Protein AF-A0A453NTR4-F1 (afdb_monomer_lite)

Organism: Aegilops tauschii subsp. strangulata (NCBI:txid200361)

Structure (mmCIF, N/CA/C/O backbone):
data_AF-A0A453NTR4-F1
#
_entry.id   AF-A0A453NTR4-F1
#
loop_
_atom_site.group_PDB
_atom_site.id
_atom_site.type_symbol
_atom_site.label_atom_id
_atom_site.label_alt_id
_atom_site.label_comp_id
_atom_site.label_asym_id
_atom_site.label_entity_id
_atom_site.label_seq_id
_atom_site.pdbx_PDB_ins_code
_atom_site.Cartn_x
_atom_site.Cartn_y
_atom_site.Cartn_z
_atom_site.occupancy
_atom_site.B_iso_or_equiv
_atom_site.auth_seq_id
_atom_site.auth_comp_id
_atom_site.auth_asym_id
_atom_site.auth_atom_id
_atom_site.pdbx_PDB_model_num
ATOM 1 N N . MET A 1 1 ? 9.912 9.101 -49.227 1.00 71.12 1 MET A N 1
ATOM 2 C CA . MET A 1 1 ? 9.190 9.347 -47.959 1.00 71.12 1 MET A CA 1
ATOM 3 C C . MET A 1 1 ? 9.349 8.108 -47.093 1.00 71.12 1 MET A C 1
ATOM 5 O O . MET A 1 1 ? 8.964 7.036 -47.543 1.00 71.12 1 MET A O 1
ATOM 9 N N . PHE A 1 2 ? 9.982 8.215 -45.925 1.00 82.00 2 PHE A N 1
ATOM 10 C CA . PHE A 1 2 ? 10.178 7.065 -45.037 1.00 82.00 2 PHE A CA 1
ATOM 11 C C . PHE A 1 2 ? 8.904 6.808 -44.228 1.00 82.00 2 PHE A C 1
ATOM 13 O O . PHE A 1 2 ? 8.309 7.746 -43.701 1.00 82.00 2 PHE A O 1
ATOM 20 N N . LYS A 1 3 ? 8.472 5.545 -44.156 1.00 85.50 3 LYS A N 1
ATOM 21 C CA . LYS A 1 3 ? 7.387 5.108 -43.272 1.00 85.50 3 LYS A CA 1
ATOM 22 C C . LYS A 1 3 ? 8.010 4.473 -42.037 1.00 85.50 3 LYS A C 1
ATOM 24 O O . LYS A 1 3 ? 8.723 3.481 -42.158 1.00 85.50 3 LYS A O 1
ATOM 29 N N . PHE A 1 4 ? 7.738 5.048 -40.873 1.00 87.38 4 PHE A N 1
ATOM 30 C CA . PHE A 1 4 ? 8.129 4.466 -39.596 1.00 87.38 4 PHE A CA 1
ATOM 31 C C . PHE A 1 4 ? 7.016 3.555 -39.095 1.00 87.38 4 PHE A C 1
ATOM 33 O O . PHE A 1 4 ? 5.836 3.894 -39.172 1.00 87.38 4 PHE A O 1
ATOM 40 N N . VAL A 1 5 ? 7.411 2.395 -38.591 1.00 89.00 5 VAL A N 1
ATOM 41 C CA . VAL A 1 5 ? 6.520 1.398 -38.003 1.00 89.00 5 VAL A CA 1
ATOM 42 C C . VAL A 1 5 ? 6.999 1.182 -36.568 1.00 89.00 5 VAL A C 1
ATOM 44 O O . VAL A 1 5 ? 8.213 1.114 -36.356 1.00 89.00 5 VAL A O 1
ATOM 47 N N . PRO A 1 6 ? 6.104 1.114 -35.565 1.00 87.88 6 PRO A N 1
ATOM 48 C CA . PRO A 1 6 ? 6.536 0.921 -34.191 1.00 87.88 6 PRO A CA 1
ATOM 49 C C . PRO A 1 6 ? 7.192 -0.450 -34.043 1.00 87.88 6 PRO A C 1
ATOM 51 O O . PRO A 1 6 ? 6.702 -1.442 -34.590 1.00 87.88 6 PRO A O 1
ATOM 54 N N . ILE A 1 7 ? 8.271 -0.505 -33.258 1.00 89.00 7 ILE A N 1
ATOM 55 C CA . ILE A 1 7 ? 9.044 -1.730 -33.011 1.00 89.00 7 ILE A CA 1
ATOM 56 C C . ILE A 1 7 ? 8.179 -2.869 -32.448 1.00 89.00 7 ILE A C 1
ATOM 58 O O . ILE A 1 7 ? 8.445 -4.037 -32.706 1.00 89.00 7 ILE A O 1
ATOM 62 N N . THR A 1 8 ? 7.081 -2.537 -31.761 1.00 89.81 8 THR A N 1
ATOM 63 C CA . THR A 1 8 ? 6.089 -3.496 -31.252 1.00 89.81 8 THR A CA 1
ATOM 64 C C . THR A 1 8 ? 5.429 -4.324 -32.358 1.00 89.81 8 THR A C 1
ATOM 66 O O . THR A 1 8 ? 5.030 -5.457 -32.103 1.00 89.81 8 THR A O 1
ATOM 69 N N . SER A 1 9 ? 5.384 -3.825 -33.599 1.00 88.00 9 SER A N 1
ATOM 70 C CA . SER A 1 9 ? 4.874 -4.573 -34.762 1.00 88.00 9 SER A CA 1
ATOM 71 C C . SER A 1 9 ? 5.740 -5.791 -35.097 1.00 88.00 9 SER A C 1
ATOM 73 O O . SER A 1 9 ? 5.232 -6.777 -35.629 1.00 88.00 9 SER A O 1
ATOM 75 N N . LEU A 1 10 ? 7.032 -5.748 -34.745 1.00 89.06 10 LEU A N 1
ATOM 76 C CA . LEU A 1 10 ? 7.966 -6.865 -34.919 1.00 89.06 10 LEU A CA 1
ATOM 77 C C . LEU A 1 10 ? 7.777 -7.965 -33.864 1.00 89.06 10 LEU A C 1
ATOM 79 O O . LEU A 1 10 ? 8.321 -9.051 -34.018 1.00 89.06 10 LEU A O 1
ATOM 83 N N . LEU A 1 11 ? 7.017 -7.696 -32.797 1.00 87.56 11 LEU A N 1
ATOM 84 C CA . LEU A 1 11 ? 6.786 -8.625 -31.683 1.00 87.56 11 LEU A CA 1
ATOM 85 C C . LEU A 1 11 ? 5.400 -9.282 -31.736 1.00 87.56 11 LEU A C 1
ATOM 87 O O . LEU A 1 11 ? 4.934 -9.858 -30.749 1.00 87.56 11 LEU A O 1
ATOM 91 N N . THR A 1 12 ? 4.712 -9.175 -32.872 1.00 85.12 12 THR A N 1
ATOM 92 C CA . THR A 1 12 ? 3.397 -9.787 -33.071 1.00 85.12 12 THR A CA 1
ATOM 93 C C . THR A 1 12 ? 3.480 -11.308 -32.907 1.00 85.12 12 THR A C 1
ATOM 95 O O . THR A 1 12 ? 4.371 -11.962 -33.437 1.00 85.12 12 THR A O 1
ATOM 98 N N . GLY A 1 13 ? 2.572 -11.880 -32.111 1.00 83.56 13 GLY A N 1
ATOM 99 C CA . GLY A 1 13 ? 2.559 -13.318 -31.808 1.00 83.56 13 GLY A CA 1
ATOM 100 C C . GLY A 1 13 ? 3.522 -13.771 -30.702 1.00 83.56 13 GLY A C 1
ATOM 101 O O . GLY A 1 13 ? 3.441 -14.923 -30.284 1.00 83.56 13 GLY A O 1
ATOM 102 N N . ILE A 1 14 ? 4.378 -12.888 -30.171 1.00 88.75 14 ILE A N 1
ATOM 103 C CA . ILE A 1 14 ? 5.252 -13.211 -29.036 1.00 88.75 14 ILE A CA 1
ATOM 104 C C . ILE A 1 14 ? 4.481 -12.997 -27.719 1.00 88.75 14 ILE A C 1
ATOM 106 O O . ILE A 1 14 ? 3.972 -11.890 -27.485 1.00 88.75 14 ILE A O 1
ATOM 110 N N . PRO A 1 15 ? 4.397 -14.011 -26.832 1.00 86.12 15 PRO A N 1
ATOM 111 C CA . PRO A 1 15 ? 3.829 -13.846 -25.496 1.00 86.12 15 PRO A CA 1
ATOM 112 C C . PRO A 1 15 ? 4.546 -12.733 -24.720 1.00 86.12 15 PRO A C 1
ATOM 114 O O . PRO A 1 15 ? 5.771 -12.693 -24.668 1.00 86.12 15 PRO A O 1
ATOM 117 N N . GLY A 1 16 ? 3.790 -11.812 -24.117 1.00 80.88 16 GLY A N 1
ATOM 118 C CA . GLY A 1 16 ? 4.357 -10.695 -23.349 1.00 80.88 16 GLY A CA 1
ATOM 119 C C . GLY A 1 16 ? 4.726 -9.445 -24.163 1.00 80.88 16 GLY A C 1
ATOM 120 O O . GLY A 1 16 ? 5.162 -8.455 -23.581 1.00 80.88 16 GLY A O 1
ATOM 121 N N . SER A 1 17 ? 4.476 -9.409 -25.476 1.00 85.81 17 SER A N 1
ATOM 122 C CA . SER A 1 17 ? 4.668 -8.203 -26.314 1.00 85.81 17 SER A CA 1
ATOM 123 C C . SER A 1 17 ? 3.866 -6.973 -25.843 1.00 85.81 17 SER A C 1
ATOM 125 O O . SER A 1 17 ? 4.255 -5.824 -26.085 1.00 85.81 17 SER A O 1
ATOM 127 N N . GLY A 1 18 ? 2.780 -7.196 -25.095 1.00 86.31 18 GLY A N 1
ATOM 128 C CA . GLY A 1 18 ? 2.016 -6.147 -24.418 1.00 86.31 18 GLY A CA 1
ATOM 129 C C . GLY A 1 18 ? 2.820 -5.365 -23.370 1.00 86.31 18 GLY A C 1
ATOM 130 O O . GLY A 1 18 ? 2.578 -4.170 -23.208 1.00 86.31 18 GLY A O 1
ATOM 131 N N . TYR A 1 19 ? 3.814 -5.982 -22.716 1.00 87.12 19 TYR A N 1
ATOM 132 C CA . TYR A 1 19 ? 4.641 -5.305 -21.709 1.00 87.12 19 TYR A CA 1
ATOM 133 C C . TYR A 1 19 ? 5.496 -4.198 -22.323 1.00 87.12 19 TYR A C 1
ATOM 135 O O . TYR A 1 19 ? 5.539 -3.095 -21.782 1.00 87.12 19 TYR A O 1
ATOM 143 N N . LEU A 1 20 ? 6.111 -4.447 -23.487 1.00 88.62 20 LEU A N 1
ATOM 144 C CA . LEU A 1 20 ? 6.895 -3.421 -24.178 1.00 88.62 20 LEU A CA 1
ATOM 145 C C . LEU A 1 20 ? 6.007 -2.254 -24.619 1.00 88.62 20 LEU A C 1
ATOM 147 O O . LEU A 1 20 ? 6.360 -1.094 -24.426 1.00 88.62 20 LEU A O 1
ATOM 151 N N . SER A 1 21 ? 4.832 -2.557 -25.172 1.00 89.12 21 SER A N 1
ATOM 152 C CA . SER A 1 21 ? 3.866 -1.526 -25.569 1.00 89.12 21 SER A CA 1
ATOM 153 C C . SER A 1 21 ? 3.438 -0.673 -24.370 1.00 89.12 21 SER A C 1
ATOM 155 O O . SER A 1 21 ? 3.354 0.550 -24.472 1.00 89.12 21 SER A O 1
ATOM 157 N N . HIS A 1 22 ? 3.213 -1.304 -23.215 1.00 88.75 22 HIS A N 1
ATOM 158 C CA . HIS A 1 22 ? 2.882 -0.610 -21.975 1.00 88.75 22 HIS A CA 1
ATOM 159 C C . HIS A 1 22 ? 4.032 0.276 -21.474 1.00 88.75 22 HIS A C 1
ATOM 161 O O . HIS A 1 22 ? 3.801 1.451 -21.200 1.00 88.75 22 HIS A O 1
ATOM 167 N N . ALA A 1 23 ? 5.264 -0.238 -21.429 1.00 89.81 23 ALA A N 1
ATOM 168 C CA . ALA A 1 23 ? 6.445 0.524 -21.019 1.00 89.81 23 ALA A CA 1
ATOM 169 C C . ALA A 1 23 ? 6.704 1.740 -21.927 1.00 89.81 23 ALA A C 1
ATOM 171 O O . ALA A 1 23 ? 6.958 2.837 -21.433 1.00 89.81 23 ALA A O 1
ATOM 172 N N . ILE A 1 24 ? 6.558 1.581 -23.249 1.00 91.00 24 ILE A N 1
ATOM 173 C CA . ILE A 1 24 ? 6.661 2.694 -24.207 1.00 91.00 24 ILE A CA 1
ATOM 174 C C . ILE A 1 24 ? 5.581 3.743 -23.927 1.00 91.00 24 ILE A C 1
ATOM 176 O O . ILE A 1 24 ? 5.883 4.932 -23.867 1.00 91.00 24 ILE A O 1
ATOM 180 N N . ASN A 1 25 ? 4.329 3.326 -23.720 1.00 91.88 25 ASN A N 1
ATOM 181 C CA . ASN A 1 25 ? 3.238 4.254 -23.412 1.00 91.88 25 ASN A CA 1
ATOM 182 C C . ASN A 1 25 ? 3.479 5.018 -22.103 1.00 91.88 25 ASN A C 1
ATOM 184 O O . ASN A 1 25 ? 3.209 6.216 -22.034 1.00 91.88 25 ASN A O 1
ATOM 188 N N . LEU A 1 26 ? 4.007 4.345 -21.080 1.00 92.50 26 LEU A N 1
ATOM 189 C CA . LEU A 1 26 ? 4.398 4.967 -19.818 1.00 92.50 26 LEU A CA 1
ATOM 190 C C . LEU A 1 26 ? 5.501 6.012 -20.029 1.00 92.50 26 LEU A C 1
ATOM 192 O O . LEU A 1 26 ? 5.352 7.148 -19.579 1.00 92.50 26 LEU A O 1
ATOM 196 N N . TYR A 1 27 ? 6.554 5.675 -20.777 1.00 91.69 27 TYR A N 1
ATOM 197 C CA . TYR A 1 27 ? 7.616 6.625 -21.110 1.00 91.69 27 TYR A CA 1
ATOM 198 C C . TYR A 1 27 ? 7.085 7.827 -21.89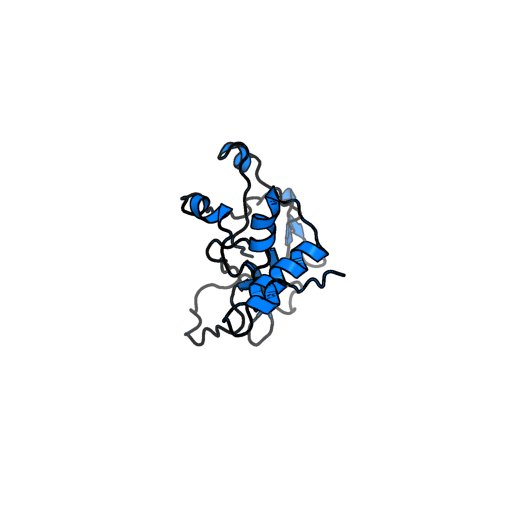5 1.00 91.69 27 TYR A C 1
ATOM 200 O O . TYR A 1 27 ? 7.374 8.965 -21.553 1.00 91.69 27 TYR A O 1
ATOM 208 N N . LEU A 1 28 ? 6.255 7.612 -22.917 1.00 92.75 28 LEU A N 1
ATOM 209 C CA . LEU A 1 28 ? 5.709 8.711 -23.716 1.00 92.75 28 LEU A CA 1
ATOM 210 C C . LEU A 1 28 ? 4.781 9.628 -22.908 1.00 92.75 28 LEU A C 1
ATOM 212 O O . LEU A 1 28 ? 4.724 10.827 -23.188 1.00 92.75 28 LEU A O 1
ATOM 216 N N . ARG A 1 29 ? 4.070 9.075 -21.917 1.00 94.56 29 ARG A N 1
ATOM 217 C CA . ARG A 1 29 ? 3.151 9.821 -21.051 1.00 94.56 29 ARG A CA 1
ATOM 218 C C . ARG A 1 29 ? 3.872 10.635 -19.982 1.00 94.56 29 ARG A C 1
ATOM 220 O O . ARG A 1 29 ? 3.490 11.779 -19.759 1.00 94.56 29 ARG A O 1
ATOM 227 N N . TYR A 1 30 ? 4.854 10.040 -19.310 1.00 94.62 30 TYR A N 1
ATOM 228 C CA . TYR A 1 30 ? 5.490 10.635 -18.131 1.00 94.62 30 TYR A CA 1
ATOM 229 C C . TYR A 1 30 ? 6.880 11.206 -18.409 1.00 94.62 30 TYR A C 1
ATOM 231 O O . TYR A 1 30 ? 7.297 12.108 -17.695 1.00 94.62 30 TYR A O 1
ATOM 239 N N . LYS A 1 31 ? 7.564 10.716 -19.450 1.00 93.81 31 LYS A N 1
ATOM 240 C CA . LYS A 1 31 ? 8.921 11.103 -19.869 1.00 93.81 31 LYS A CA 1
ATOM 241 C C . LYS A 1 31 ? 9.886 11.254 -18.683 1.00 93.81 31 LYS A C 1
ATOM 243 O O . LYS A 1 31 ? 10.445 12.335 -18.515 1.00 93.81 31 LYS A O 1
ATOM 248 N N . PRO A 1 32 ? 10.047 10.209 -17.849 1.00 94.50 32 PRO A N 1
ATOM 249 C CA . PRO A 1 32 ? 11.028 10.249 -16.772 1.00 94.50 32 PRO A CA 1
ATOM 250 C C . PRO A 1 32 ? 12.440 10.402 -17.352 1.00 94.50 32 PRO A C 1
ATOM 252 O O . PRO A 1 32 ? 12.688 10.025 -18.506 1.00 94.50 32 PRO A O 1
ATOM 255 N N . ASP A 1 33 ? 13.358 10.917 -16.538 1.00 94.75 33 ASP A N 1
ATOM 256 C CA . ASP A 1 33 ? 14.776 10.953 -16.880 1.00 94.75 33 ASP A CA 1
ATOM 257 C C . ASP A 1 33 ? 15.301 9.540 -17.151 1.00 94.75 33 ASP A C 1
ATOM 259 O O . ASP A 1 33 ? 14.828 8.552 -16.581 1.00 94.75 33 ASP A O 1
ATOM 263 N N . LEU A 1 34 ? 16.263 9.429 -18.069 1.00 89.50 34 LEU A N 1
ATOM 264 C CA . LEU A 1 34 ? 16.755 8.124 -18.520 1.00 89.50 34 LEU A CA 1
ATOM 265 C C . LEU A 1 34 ? 17.406 7.331 -17.382 1.00 89.50 34 LEU A C 1
ATOM 267 O O . LEU A 1 34 ? 17.226 6.116 -17.329 1.00 89.50 34 LEU A O 1
ATO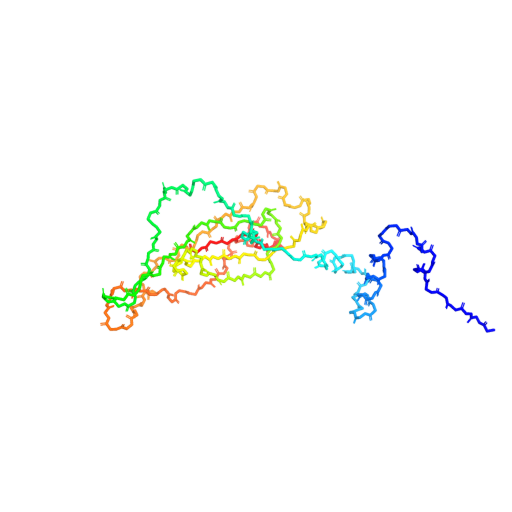M 271 N N . ASP A 1 35 ? 18.080 8.022 -16.462 1.00 91.75 35 ASP A N 1
ATOM 272 C CA . ASP A 1 35 ? 18.727 7.417 -15.293 1.00 91.75 35 ASP A CA 1
ATOM 273 C C . ASP A 1 35 ? 17.704 6.834 -14.297 1.00 91.75 35 ASP A C 1
ATOM 275 O O . ASP A 1 35 ? 17.986 5.852 -13.611 1.00 91.75 35 ASP A O 1
ATOM 279 N N . ASP A 1 36 ? 16.480 7.374 -14.279 1.00 89.44 36 ASP A N 1
ATOM 280 C CA . ASP A 1 36 ? 15.396 6.950 -13.387 1.00 89.44 36 ASP A CA 1
ATOM 281 C C . ASP A 1 36 ? 14.366 6.041 -14.062 1.00 89.44 36 ASP A C 1
ATOM 283 O O . ASP A 1 36 ? 13.492 5.485 -13.393 1.00 89.44 36 ASP A O 1
ATOM 287 N N . LEU A 1 37 ? 14.447 5.855 -15.383 1.00 89.94 37 LEU A N 1
ATOM 288 C CA . LEU A 1 37 ? 13.454 5.111 -16.156 1.00 89.94 37 LEU A CA 1
ATOM 289 C C . LEU A 1 37 ? 13.283 3.677 -15.649 1.00 89.94 37 LEU A C 1
ATOM 291 O O . LEU A 1 37 ? 12.154 3.196 -15.534 1.00 89.94 37 LEU A O 1
ATOM 295 N N . GLN A 1 38 ? 14.385 2.993 -15.336 1.00 88.19 38 GLN A N 1
ATOM 296 C CA . GLN A 1 38 ? 14.321 1.632 -14.808 1.00 88.19 38 GLN A CA 1
ATOM 297 C C . GLN A 1 38 ? 13.540 1.601 -13.492 1.00 88.19 38 GLN A C 1
ATOM 299 O O . GLN A 1 38 ? 12.576 0.846 -13.366 1.00 88.19 38 GLN A O 1
ATOM 304 N N . HIS A 1 39 ? 13.907 2.467 -12.549 1.00 88.19 39 HIS A N 1
ATOM 305 C CA . HIS A 1 39 ? 13.251 2.566 -11.250 1.00 88.19 39 HIS A CA 1
ATOM 306 C C . HIS A 1 39 ? 11.772 2.895 -11.425 1.00 88.19 39 HIS A C 1
ATOM 308 O O . HIS A 1 39 ? 10.910 2.186 -10.913 1.00 88.19 39 HIS A O 1
ATOM 314 N N . PHE A 1 40 ? 11.464 3.900 -12.243 1.00 91.25 40 PHE A N 1
ATOM 315 C CA . PHE A 1 40 ? 10.102 4.305 -12.552 1.00 91.25 40 PHE A CA 1
ATOM 316 C C . PHE A 1 40 ? 9.238 3.129 -13.025 1.00 91.25 40 PHE A C 1
ATOM 318 O O . PHE A 1 40 ? 8.129 2.955 -12.517 1.00 91.25 40 PHE A O 1
ATOM 325 N N . LEU A 1 41 ? 9.745 2.309 -13.954 1.00 89.44 41 LEU A N 1
ATOM 326 C CA . LEU A 1 41 ? 9.032 1.145 -14.484 1.00 89.44 41 LEU A CA 1
ATOM 327 C C . LEU A 1 41 ? 8.840 0.038 -13.439 1.00 89.44 41 LEU A C 1
ATOM 329 O O . LEU A 1 41 ? 7.785 -0.595 -13.424 1.00 89.44 41 LEU A O 1
ATOM 333 N N . GLU A 1 42 ? 9.801 -0.174 -12.539 1.00 88.12 42 GLU A N 1
ATOM 334 C CA . GLU A 1 42 ? 9.683 -1.163 -11.458 1.00 88.12 42 GLU A CA 1
ATOM 335 C C . GLU A 1 42 ? 8.576 -0.821 -10.449 1.00 88.12 42 GLU A C 1
ATOM 337 O O . GLU A 1 42 ? 7.973 -1.720 -9.860 1.00 88.12 42 GLU A O 1
ATOM 342 N N . PHE A 1 43 ? 8.241 0.462 -10.297 1.00 88.38 43 PHE A N 1
ATOM 343 C CA . PHE A 1 43 ? 7.107 0.903 -9.481 1.00 88.38 43 PHE A CA 1
ATOM 344 C C . PHE A 1 43 ? 5.754 0.847 -10.216 1.00 88.38 43 PHE A C 1
ATOM 346 O O . PHE A 1 43 ? 4.720 1.018 -9.574 1.00 88.38 43 PHE A O 1
ATOM 353 N N . GLN A 1 44 ? 5.715 0.552 -11.524 1.00 88.25 44 GLN A N 1
ATOM 354 C CA . GLN A 1 44 ? 4.461 0.395 -12.289 1.00 88.25 44 GLN A CA 1
ATOM 355 C C . GLN A 1 44 ? 3.862 -1.019 -12.205 1.00 88.25 44 GLN A C 1
ATOM 357 O O . GLN A 1 44 ? 2.987 -1.389 -12.992 1.00 88.25 44 GLN A O 1
ATOM 362 N N . VAL A 1 45 ? 4.327 -1.836 -11.260 1.00 86.31 45 VAL A N 1
ATOM 363 C CA . VAL A 1 45 ? 3.807 -3.190 -11.055 1.00 86.31 45 VAL A CA 1
ATOM 364 C C . VAL A 1 45 ? 2.426 -3.169 -10.386 1.00 86.31 45 VAL A C 1
ATOM 366 O O . VAL A 1 45 ? 2.102 -2.232 -9.651 1.00 86.31 45 VAL A O 1
ATOM 369 N N . PRO A 1 46 ? 1.586 -4.198 -10.605 1.00 89.38 46 PRO A N 1
ATOM 370 C CA . PRO A 1 46 ? 0.278 -4.281 -9.970 1.00 89.38 46 PRO A CA 1
ATOM 371 C C . PRO A 1 46 ? 0.344 -4.142 -8.447 1.00 89.38 46 PRO A C 1
ATOM 373 O O . PRO A 1 46 ? 1.222 -4.690 -7.782 1.00 89.38 46 PRO A O 1
ATOM 376 N N . LEU A 1 47 ? -0.637 -3.449 -7.879 1.00 92.25 47 LEU A N 1
ATOM 377 C CA . LEU A 1 47 ? -0.775 -3.320 -6.435 1.00 92.25 47 LEU A CA 1
ATOM 378 C C . LEU A 1 47 ? -1.616 -4.465 -5.875 1.00 92.25 47 LEU A C 1
ATOM 380 O O . LEU A 1 47 ? -2.616 -4.875 -6.464 1.00 92.25 47 LEU A O 1
ATOM 384 N N . GLN A 1 48 ? -1.229 -4.954 -4.705 1.00 92.19 48 GLN A N 1
ATOM 385 C CA . GLN A 1 48 ? -1.926 -6.003 -3.973 1.00 92.19 48 GLN A CA 1
ATOM 386 C C . GLN A 1 48 ? -2.280 -5.516 -2.574 1.00 92.19 48 GLN A C 1
ATOM 388 O O . GLN A 1 48 ? -1.630 -4.631 -2.025 1.00 92.19 48 GLN A O 1
ATOM 393 N N . TRP A 1 49 ? -3.333 -6.090 -2.004 1.00 92.31 49 TRP A N 1
ATOM 394 C CA . TRP A 1 49 ? -3.738 -5.815 -0.631 1.00 92.31 49 TRP A CA 1
ATOM 395 C C . TRP A 1 49 ? -3.320 -6.966 0.276 1.00 92.31 49 TRP A C 1
ATOM 397 O O . TRP A 1 49 ? -3.538 -8.126 -0.066 1.00 92.31 49 TRP A O 1
ATOM 407 N N . ALA A 1 50 ? -2.808 -6.632 1.455 1.00 89.62 50 ALA A N 1
ATOM 408 C CA . ALA A 1 50 ? -2.655 -7.534 2.583 1.00 89.62 50 ALA A CA 1
ATOM 409 C C . ALA A 1 50 ? -3.561 -7.058 3.743 1.00 89.62 50 ALA A C 1
ATOM 411 O O . ALA A 1 50 ? -3.593 -5.861 4.027 1.00 89.62 50 ALA A O 1
ATOM 412 N N . PRO A 1 51 ? -4.313 -7.954 4.409 1.00 85.62 51 PRO A N 1
ATOM 413 C CA . PRO A 1 51 ? -4.553 -9.331 3.990 1.00 85.62 51 PRO A CA 1
ATOM 414 C C . PRO A 1 51 ? -5.271 -9.379 2.632 1.00 85.62 51 PRO A C 1
ATOM 416 O O . PRO A 1 51 ? -6.100 -8.517 2.315 1.00 85.62 51 PRO A O 1
ATOM 419 N N . VAL A 1 52 ? -4.929 -10.385 1.822 1.00 79.69 52 VAL A N 1
ATOM 420 C CA . VAL A 1 52 ? -5.544 -10.593 0.508 1.00 79.69 52 VAL A CA 1
ATOM 421 C C . VAL A 1 52 ? -7.022 -10.887 0.722 1.00 79.69 52 VAL A C 1
ATOM 423 O O . VAL A 1 52 ? -7.397 -11.874 1.362 1.00 79.69 52 VAL A O 1
ATOM 426 N N . PHE A 1 53 ? -7.867 -10.002 0.197 1.00 63.59 53 PHE A N 1
ATOM 427 C CA . PHE A 1 53 ? -9.312 -10.166 0.238 1.00 63.59 53 PHE A CA 1
ATOM 428 C C . PHE A 1 53 ? -9.671 -11.517 -0.393 1.00 63.59 53 PHE A C 1
ATOM 430 O O . PHE A 1 53 ? -9.176 -11.844 -1.468 1.00 63.59 53 PHE A O 1
ATOM 437 N N . ASN A 1 54 ? -10.526 -12.296 0.271 1.00 52.59 54 ASN A N 1
ATOM 438 C CA . ASN A 1 54 ? -10.955 -13.629 -0.162 1.00 52.59 54 ASN A CA 1
ATOM 439 C C . ASN A 1 54 ? -9.965 -14.797 0.043 1.00 52.59 54 ASN A C 1
ATOM 441 O O . ASN A 1 54 ? -10.295 -15.922 -0.329 1.00 52.59 54 ASN A O 1
ATOM 445 N N . VAL A 1 55 ? -8.837 -14.616 0.747 1.00 50.34 55 VAL A N 1
ATOM 446 C CA . VAL A 1 55 ? -8.255 -15.745 1.505 1.00 50.34 55 VAL A CA 1
ATOM 447 C C . VAL A 1 55 ? -9.111 -15.908 2.755 1.00 50.34 55 VAL A C 1
ATOM 449 O O . VAL A 1 55 ? -8.752 -15.517 3.864 1.00 50.34 55 VAL A O 1
ATOM 452 N N . LEU A 1 56 ? -10.328 -16.405 2.538 1.00 45.47 56 LEU A N 1
ATOM 453 C CA . LEU A 1 56 ? -11.204 -16.879 3.587 1.00 45.47 56 LEU A CA 1
ATOM 454 C C . LEU A 1 56 ? -10.405 -17.912 4.377 1.00 45.47 56 LEU A C 1
ATOM 456 O O . LEU A 1 56 ? -10.259 -19.058 3.951 1.00 45.47 56 LEU A O 1
ATOM 460 N N . VAL A 1 57 ? -9.886 -17.521 5.538 1.00 47.00 57 VAL A N 1
ATOM 461 C CA . VAL A 1 57 ? -9.459 -18.483 6.545 1.00 47.00 57 VAL A CA 1
ATOM 462 C C . VAL A 1 57 ? -10.746 -19.146 7.047 1.00 47.00 57 VAL A C 1
ATOM 464 O O . VAL A 1 57 ? -11.286 -18.791 8.088 1.00 47.00 57 VAL A O 1
ATOM 467 N N . LEU A 1 58 ? -11.253 -20.106 6.265 1.00 45.06 58 LEU A N 1
ATOM 468 C CA . LEU A 1 58 ? -12.216 -21.139 6.663 1.00 45.06 58 LEU A CA 1
ATOM 469 C C . LEU A 1 58 ? -11.572 -22.135 7.643 1.00 45.06 58 LEU A C 1
ATOM 471 O O . LEU A 1 58 ? -12.168 -23.149 7.986 1.00 45.06 58 LEU A O 1
ATOM 475 N N . GLY A 1 59 ? -10.342 -21.873 8.091 1.00 47.50 59 GLY A N 1
ATOM 476 C CA . GLY A 1 59 ? -9.766 -22.549 9.238 1.00 47.50 59 GLY A CA 1
ATOM 477 C C . GLY A 1 59 ? -10.463 -22.107 10.527 1.00 47.50 59 GLY A C 1
ATOM 478 O O . GLY A 1 59 ? -11.011 -21.003 10.582 1.00 47.50 59 GLY A O 1
ATOM 479 N N . PRO A 1 60 ? -10.441 -22.938 11.583 1.00 42.66 60 PRO A N 1
ATOM 480 C CA . PRO A 1 60 ? -10.929 -22.539 12.893 1.00 42.66 60 PRO A CA 1
ATOM 481 C C . PRO A 1 60 ? -10.237 -21.232 13.280 1.00 42.66 60 PRO A C 1
ATOM 483 O O . PRO A 1 60 ? -9.037 -21.222 13.555 1.00 42.66 60 PRO A O 1
ATOM 486 N N . GLN A 1 61 ? -10.992 -20.126 13.257 1.00 51.19 61 GLN A N 1
ATOM 487 C CA . GLN A 1 61 ? -10.581 -18.846 13.822 1.00 51.19 61 GLN A CA 1
ATOM 488 C C . GLN A 1 61 ? -10.013 -19.174 15.193 1.00 51.19 61 GLN A C 1
ATOM 490 O O . GLN A 1 61 ? -10.758 -19.647 16.060 1.00 51.19 61 GLN A O 1
ATOM 495 N N . LYS A 1 62 ? -8.688 -19.045 15.351 1.00 47.59 62 LYS A N 1
ATOM 496 C CA . LYS A 1 62 ? -8.025 -19.298 16.626 1.00 47.59 62 LYS A CA 1
ATOM 497 C C . LYS A 1 62 ? -8.779 -18.447 17.635 1.00 47.59 62 LYS A C 1
ATOM 499 O O . LYS A 1 62 ? -8.659 -17.228 17.639 1.00 47.59 62 LYS A O 1
ATOM 504 N N . ARG A 1 63 ? -9.591 -19.091 18.474 1.00 60.03 63 ARG A N 1
ATOM 505 C CA . ARG A 1 63 ? -10.115 -18.475 19.685 1.00 60.03 63 ARG A CA 1
ATOM 506 C C . ARG A 1 63 ? -8.883 -18.101 20.495 1.00 60.03 63 ARG A C 1
ATOM 508 O O . ARG A 1 63 ? -8.329 -18.991 21.128 1.00 60.03 63 ARG A O 1
ATOM 515 N N . LYS A 1 64 ? -8.392 -16.864 20.407 1.00 47.06 64 LYS A N 1
ATOM 516 C CA . LYS A 1 64 ? -7.330 -16.344 21.277 1.00 47.06 64 LYS A CA 1
ATOM 517 C C . LYS A 1 64 ? -7.175 -14.837 21.082 1.00 47.06 64 LYS A C 1
ATOM 519 O O . LYS A 1 64 ? -6.828 -14.385 20.001 1.00 47.06 64 LYS A O 1
ATOM 524 N N . GLY A 1 65 ? -7.427 -14.112 22.170 1.00 53.38 65 GLY A N 1
ATOM 525 C CA . GLY A 1 65 ? -7.318 -12.660 22.287 1.00 53.38 65 GLY A CA 1
ATOM 526 C C . GLY A 1 65 ? -8.685 -12.003 22.443 1.00 53.38 65 GLY A C 1
ATOM 527 O O . GLY A 1 65 ? -9.482 -11.985 21.509 1.00 53.38 65 GLY A O 1
ATOM 528 N N . SER A 1 66 ? -8.979 -11.462 23.627 1.00 63.81 66 SER A N 1
ATOM 529 C CA . SER A 1 66 ? -10.032 -10.454 23.742 1.00 63.81 66 SER A CA 1
ATOM 530 C C . SER A 1 66 ? -9.551 -9.240 22.957 1.00 63.81 66 SER A C 1
ATOM 532 O O . SER A 1 66 ? -8.687 -8.519 23.444 1.00 63.81 66 SER A O 1
ATOM 534 N N . TYR A 1 67 ? -10.054 -9.043 21.737 1.00 73.25 67 TYR A N 1
ATOM 535 C CA . TYR A 1 67 ? -9.777 -7.814 20.999 1.00 73.25 67 TYR A CA 1
ATOM 536 C C . TYR A 1 67 ? -10.172 -6.614 21.865 1.00 73.25 67 TYR A C 1
ATOM 538 O O . TYR A 1 67 ? -11.281 -6.634 22.423 1.00 73.25 67 TYR A O 1
ATOM 546 N N . PRO A 1 68 ? -9.313 -5.587 21.988 1.00 84.19 68 PRO A N 1
ATOM 547 C CA . PRO A 1 68 ? -9.715 -4.357 22.645 1.00 84.19 68 PRO A CA 1
ATOM 548 C C . PRO A 1 68 ? -10.966 -3.819 21.949 1.00 84.19 68 PRO A C 1
ATOM 550 O O . PRO A 1 68 ? -11.146 -3.964 20.736 1.00 84.19 68 PRO A O 1
ATOM 553 N N . SER A 1 69 ? -11.890 -3.268 22.732 1.00 85.06 69 SER A N 1
ATOM 554 C CA . SER A 1 69 ? -13.147 -2.754 22.203 1.00 85.06 69 SER A CA 1
ATOM 555 C C . SER A 1 69 ? -13.339 -1.305 22.589 1.00 85.06 69 SER A C 1
ATOM 557 O O . SER A 1 69 ? -13.266 -0.973 23.769 1.00 85.06 69 SER A O 1
ATOM 559 N N . LEU A 1 70 ? -13.668 -0.482 21.605 1.00 84.75 70 LEU A N 1
ATOM 560 C CA . LEU A 1 70 ? -14.062 0.900 21.789 1.00 84.75 70 LEU A CA 1
ATOM 561 C C . LEU A 1 70 ? -15.582 0.971 21.932 1.00 84.75 70 LEU A C 1
ATOM 563 O O . LEU A 1 70 ? -16.335 0.363 21.160 1.00 84.75 70 LEU A O 1
ATOM 567 N N . GLN A 1 71 ? -16.033 1.709 22.941 1.00 82.69 71 GLN A N 1
ATOM 568 C CA . GLN A 1 71 ? -17.443 1.956 23.197 1.00 82.69 71 GLN A CA 1
ATOM 569 C C . GLN A 1 71 ? -17.619 3.423 23.592 1.00 82.69 71 GLN A C 1
ATOM 571 O O . GLN A 1 71 ? -17.224 3.834 24.674 1.00 82.69 71 GLN A O 1
ATOM 576 N N . PHE A 1 72 ? -18.246 4.206 22.716 1.00 78.44 72 PHE A N 1
ATOM 577 C CA . PHE A 1 72 ? -18.400 5.654 22.911 1.00 78.44 72 PHE A CA 1
ATOM 578 C C . PHE A 1 72 ? -19.616 6.038 23.777 1.00 78.44 72 PHE A C 1
ATOM 580 O O . PHE A 1 72 ? -19.846 7.213 24.037 1.00 78.44 72 PHE A O 1
ATOM 587 N N . ARG A 1 73 ? -20.458 5.071 24.184 1.00 77.88 73 ARG A N 1
ATOM 588 C CA . ARG A 1 73 ? -21.668 5.288 25.008 1.00 77.88 73 ARG A CA 1
ATOM 589 C C . ARG A 1 73 ? -21.919 4.084 25.920 1.00 77.88 73 ARG A C 1
ATOM 591 O O . ARG A 1 73 ? -21.788 2.960 25.450 1.00 77.88 73 ARG A O 1
ATOM 598 N N . PHE A 1 74 ? -22.372 4.295 27.161 1.00 73.50 74 PHE A N 1
ATOM 599 C CA . PHE A 1 74 ? -22.570 3.244 28.186 1.00 73.50 74 PHE A CA 1
ATOM 600 C C . PHE A 1 74 ? -23.363 2.007 27.694 1.00 73.50 74 PHE A C 1
ATOM 602 O O . PHE A 1 74 ? -22.999 0.872 27.988 1.00 73.50 74 PHE A O 1
ATOM 609 N N . LEU A 1 75 ? -24.386 2.209 26.857 1.00 81.44 75 LEU A N 1
ATOM 610 C CA . LEU A 1 75 ? -25.191 1.144 26.227 1.00 81.44 75 LEU A CA 1
ATOM 611 C C . LEU A 1 75 ? -25.084 1.137 24.689 1.00 81.44 75 LEU A C 1
ATOM 613 O O . LEU A 1 75 ? -25.990 0.697 23.987 1.00 81.44 75 LEU A O 1
ATOM 617 N N . GLY A 1 76 ? -23.987 1.668 24.146 1.00 82.75 76 GLY A N 1
ATOM 618 C CA . GLY A 1 76 ? -23.761 1.782 22.704 1.00 82.75 76 GLY A CA 1
ATOM 619 C C . GLY A 1 76 ? -23.163 0.530 22.052 1.00 82.75 76 GLY A C 1
ATOM 620 O O . GLY A 1 76 ? -22.724 -0.390 22.751 1.00 82.75 76 GLY A O 1
ATOM 621 N N . PRO A 1 77 ? -23.093 0.505 20.707 1.00 85.94 77 PRO A N 1
ATOM 622 C CA . PRO A 1 77 ? -22.414 -0.557 19.973 1.00 85.94 77 PRO A CA 1
ATOM 623 C C . PRO A 1 77 ? -20.926 -0.620 20.346 1.00 85.94 77 PRO A C 1
ATOM 625 O O . PRO A 1 77 ? -20.284 0.406 20.572 1.00 85.94 77 PRO A O 1
ATOM 628 N N . LYS A 1 78 ? -20.379 -1.841 20.391 1.00 87.38 78 LYS A N 1
ATOM 629 C CA . LYS A 1 78 ? -18.954 -2.091 20.646 1.00 87.38 78 LYS A CA 1
ATOM 630 C C . LYS A 1 78 ? -18.220 -2.334 19.334 1.00 87.38 78 LYS A C 1
ATOM 632 O O . LYS A 1 78 ? -18.536 -3.296 18.623 1.00 87.38 78 LYS A O 1
ATOM 637 N N . LEU A 1 79 ? -17.229 -1.494 19.059 1.00 88.94 79 LEU A N 1
ATOM 638 C CA . LEU A 1 79 ? -16.291 -1.657 17.957 1.00 88.94 79 LEU A CA 1
ATOM 639 C C . LEU A 1 79 ? -15.081 -2.437 18.467 1.00 88.94 79 LEU A C 1
ATOM 641 O O . LEU A 1 79 ? -14.378 -1.970 19.353 1.00 88.94 79 LEU A O 1
ATOM 645 N N . ARG A 1 80 ? -14.850 -3.640 17.951 1.00 89.31 80 ARG A N 1
ATOM 646 C CA . ARG A 1 80 ? -13.657 -4.436 18.266 1.00 89.31 80 ARG A CA 1
ATOM 647 C C . ARG A 1 80 ? -12.510 -3.972 17.383 1.00 89.31 80 ARG A C 1
ATOM 649 O O . ARG A 1 80 ? -12.738 -3.744 16.203 1.00 89.31 80 ARG A O 1
ATOM 656 N N . VAL A 1 81 ? -11.306 -3.866 17.922 1.00 89.38 81 VAL A N 1
ATOM 657 C CA . VAL A 1 81 ? -10.110 -3.479 17.167 1.00 89.38 81 VAL A CA 1
ATOM 658 C C . VAL A 1 81 ? -9.241 -4.712 16.970 1.00 89.38 81 VAL A C 1
ATOM 660 O O . VAL A 1 81 ? -8.842 -5.365 17.933 1.00 89.38 81 VAL A O 1
ATOM 663 N N . ASN A 1 82 ? -8.995 -5.065 15.713 1.00 87.31 82 ASN A N 1
ATOM 664 C CA . ASN A 1 82 ? -8.103 -6.142 15.336 1.00 87.31 82 ASN A CA 1
ATOM 665 C C . ASN A 1 82 ? -6.660 -5.636 15.361 1.00 87.31 82 ASN A C 1
ATOM 667 O O . ASN A 1 82 ? -6.220 -4.955 14.440 1.00 87.31 82 ASN A O 1
ATOM 671 N N . THR A 1 83 ? -5.933 -6.016 16.406 1.00 86.62 83 THR A N 1
ATOM 672 C CA . THR A 1 83 ? -4.520 -5.682 16.603 1.00 86.62 83 THR A CA 1
ATOM 673 C C . THR A 1 83 ? -3.590 -6.705 15.942 1.00 86.62 83 THR A C 1
ATOM 675 O O . THR A 1 83 ? -2.433 -6.831 16.322 1.00 86.62 83 THR A O 1
ATOM 678 N N . SER A 1 84 ? -4.061 -7.505 14.978 1.00 86.38 84 SER A N 1
ATOM 679 C CA . SER A 1 84 ? -3.181 -8.419 14.243 1.00 86.38 84 SER A CA 1
ATOM 680 C C . SER A 1 84 ? -2.217 -7.645 13.347 1.00 86.38 84 SER A C 1
ATOM 682 O O . SER A 1 84 ? -2.650 -6.784 12.581 1.00 86.38 84 SER A O 1
ATOM 684 N N . GLN A 1 85 ? -0.935 -8.006 13.377 1.00 88.19 85 GLN A N 1
ATOM 685 C CA . GLN A 1 85 ? 0.063 -7.458 12.461 1.00 88.19 85 GLN A CA 1
ATOM 686 C C . GLN A 1 85 ? -0.248 -7.835 11.013 1.00 88.19 85 GLN A C 1
ATOM 688 O O . GLN A 1 85 ? -0.466 -9.005 10.690 1.00 88.19 85 GLN A O 1
ATOM 693 N N . VAL A 1 86 ? -0.209 -6.840 10.132 1.00 89.25 86 VAL A N 1
ATOM 694 C CA . VAL A 1 86 ? -0.351 -7.020 8.691 1.00 89.25 86 VAL A CA 1
ATOM 695 C C . VAL A 1 86 ? 0.991 -6.740 8.039 1.00 89.25 86 VAL A C 1
ATOM 697 O O . VAL A 1 86 ? 1.471 -5.610 8.036 1.00 89.25 86 VAL A O 1
ATOM 700 N N . SER A 1 87 ? 1.597 -7.785 7.482 1.00 89.12 87 SER A N 1
ATOM 701 C CA . SER A 1 87 ? 2.869 -7.707 6.765 1.00 89.12 87 SER A CA 1
ATOM 702 C C . SER A 1 87 ? 2.650 -7.852 5.264 1.00 89.12 87 SER A C 1
ATOM 704 O O . SER A 1 87 ? 1.827 -8.646 4.813 1.00 89.12 87 SER A O 1
ATOM 706 N N . SER A 1 88 ? 3.431 -7.107 4.492 1.00 88.50 88 SER A N 1
ATOM 707 C CA . SER A 1 88 ? 3.509 -7.191 3.029 1.00 88.50 88 SER A CA 1
ATOM 708 C C . SER A 1 88 ? 4.588 -8.169 2.539 1.00 88.50 88 SER A C 1
ATOM 710 O O . SER A 1 88 ? 4.913 -8.180 1.352 1.00 88.50 88 SER A O 1
ATOM 712 N N . ALA A 1 89 ? 5.175 -8.961 3.448 1.00 85.38 89 ALA A N 1
ATOM 713 C CA . ALA A 1 89 ? 6.326 -9.819 3.172 1.00 85.38 89 ALA A CA 1
ATOM 714 C C . ALA A 1 89 ? 7.482 -9.030 2.536 1.00 85.38 89 ALA A C 1
ATOM 716 O O . ALA A 1 89 ? 7.954 -9.374 1.455 1.00 85.38 89 ALA A O 1
ATOM 717 N N . GLN A 1 90 ? 7.895 -7.949 3.211 1.00 84.12 90 GLN A N 1
ATOM 718 C CA . GLN A 1 90 ? 8.982 -7.065 2.777 1.00 84.12 90 GLN A CA 1
ATOM 719 C C . GLN A 1 90 ? 8.701 -6.289 1.476 1.00 84.12 90 GLN A C 1
ATOM 721 O O . GLN A 1 90 ? 9.599 -5.690 0.903 1.00 84.12 90 GLN A O 1
ATOM 726 N N . LYS A 1 91 ? 7.460 -6.219 0.995 1.00 88.94 91 LYS A N 1
ATOM 727 C CA . LYS A 1 91 ? 7.147 -5.385 -0.173 1.00 88.94 91 LYS A CA 1
ATOM 728 C C . LYS A 1 91 ? 6.879 -3.941 0.269 1.00 88.94 91 LYS A C 1
ATOM 730 O O . LYS A 1 91 ? 6.296 -3.723 1.328 1.00 88.94 91 LYS A O 1
ATOM 735 N N . PRO A 1 92 ? 7.265 -2.922 -0.511 1.00 90.06 92 PRO A N 1
ATOM 736 C CA . PRO A 1 92 ? 6.949 -1.545 -0.150 1.00 90.06 92 PRO A CA 1
ATOM 737 C C . PRO A 1 92 ? 5.438 -1.341 -0.018 1.00 90.06 92 PRO A C 1
ATOM 739 O O . PRO A 1 92 ? 4.684 -1.645 -0.950 1.00 90.06 92 PRO A O 1
ATOM 742 N N . VAL A 1 93 ? 5.000 -0.833 1.135 1.00 92.69 93 VAL A N 1
ATOM 743 C CA . VAL A 1 93 ? 3.621 -0.394 1.353 1.00 92.69 93 VAL A CA 1
ATOM 744 C C . VAL A 1 93 ? 3.442 0.973 0.701 1.00 92.69 93 VAL A C 1
ATOM 746 O O . VAL A 1 93 ? 4.171 1.915 0.997 1.00 92.69 93 VAL A O 1
ATOM 749 N N . VAL A 1 94 ? 2.453 1.073 -0.181 1.00 93.38 94 VAL A N 1
ATOM 750 C CA . VAL A 1 94 ? 2.118 2.286 -0.945 1.00 93.38 94 VAL A CA 1
ATOM 751 C C . VAL A 1 94 ? 0.793 2.910 -0.512 1.00 93.38 94 VAL A C 1
ATOM 753 O O . VAL A 1 94 ? 0.466 4.020 -0.916 1.00 93.38 94 VAL A O 1
ATOM 756 N N . GLY A 1 95 ? 0.011 2.201 0.301 1.00 93.44 95 GLY A N 1
ATOM 757 C CA . GLY A 1 95 ? -1.297 2.664 0.738 1.00 93.44 95 GLY A CA 1
ATOM 758 C C . GLY A 1 95 ? -1.806 1.910 1.956 1.00 93.44 95 GLY A C 1
ATOM 759 O O . GLY A 1 95 ? -1.347 0.814 2.274 1.00 93.44 95 GLY A O 1
ATOM 760 N N . LEU A 1 96 ? -2.780 2.504 2.636 1.00 93.94 96 LEU A N 1
ATOM 761 C CA . LEU A 1 96 ? -3.423 1.952 3.823 1.00 93.94 96 LEU A CA 1
ATOM 762 C C . LEU A 1 96 ? -4.932 2.161 3.719 1.00 93.94 96 LEU A C 1
ATOM 764 O O . LEU A 1 96 ? -5.393 3.169 3.183 1.00 93.94 96 LEU A O 1
ATOM 768 N N . ARG A 1 97 ? -5.709 1.225 4.262 1.00 93.12 97 ARG A N 1
ATOM 769 C CA . ARG A 1 97 ? -7.145 1.418 4.482 1.00 93.12 97 ARG A CA 1
ATOM 770 C C . ARG A 1 97 ? -7.582 0.794 5.796 1.00 93.12 97 ARG A C 1
ATOM 772 O O . ARG A 1 97 ? -7.085 -0.259 6.192 1.00 93.12 97 ARG A O 1
ATOM 779 N N . LEU A 1 98 ? -8.566 1.424 6.420 1.00 92.38 98 LEU A N 1
ATOM 780 C CA . LEU A 1 98 ? -9.319 0.842 7.520 1.00 92.38 98 LEU A CA 1
ATOM 781 C C . LEU A 1 98 ? -10.521 0.085 6.959 1.00 92.38 98 LEU A C 1
ATOM 783 O O . LEU A 1 98 ? -11.145 0.525 5.991 1.00 92.38 98 LEU A O 1
ATOM 787 N N . TYR A 1 99 ? -10.838 -1.059 7.551 1.00 88.19 99 TYR A N 1
ATOM 788 C CA . TYR A 1 99 ? -11.917 -1.923 7.091 1.00 88.19 99 TYR A CA 1
ATOM 789 C C . TYR A 1 99 ? -12.696 -2.500 8.273 1.00 88.19 99 TYR A C 1
ATOM 791 O O . TYR A 1 99 ? -12.130 -2.758 9.332 1.00 88.19 99 TYR A O 1
ATOM 799 N N . LEU A 1 100 ? -14.006 -2.686 8.103 1.00 90.12 100 LEU A N 1
ATOM 800 C CA . LEU A 1 100 ? -14.867 -3.318 9.100 1.00 90.12 100 LEU A CA 1
ATOM 801 C C . LEU A 1 100 ? -15.125 -4.770 8.697 1.00 90.12 100 LEU A C 1
ATOM 803 O O . LEU A 1 100 ? -15.868 -5.051 7.762 1.00 90.12 100 LEU A O 1
ATOM 807 N N . GLU A 1 101 ? -14.507 -5.689 9.424 1.00 87.12 101 GLU A N 1
ATOM 808 C CA . GLU A 1 101 ? -14.572 -7.126 9.207 1.00 87.12 101 GLU A CA 1
ATOM 809 C C . GLU A 1 101 ? -15.626 -7.813 10.092 1.00 87.12 101 GLU A C 1
ATOM 811 O O . GLU A 1 101 ? -16.223 -7.244 11.017 1.00 87.12 101 GLU A O 1
ATOM 816 N N . GLY A 1 102 ? -15.823 -9.102 9.812 1.00 80.81 102 GLY A N 1
ATOM 817 C CA . GLY A 1 102 ? -16.676 -9.992 10.585 1.00 80.81 102 GLY A CA 1
ATOM 818 C C . GLY A 1 102 ? -18.158 -9.892 10.228 1.00 80.81 102 GLY A C 1
ATOM 819 O O . GLY A 1 102 ? -18.627 -8.964 9.579 1.00 80.81 102 GLY A O 1
ATOM 820 N N . ARG A 1 103 ? -18.938 -10.872 10.698 1.00 81.06 103 ARG A N 1
ATOM 821 C CA . ARG A 1 103 ? -20.372 -11.004 10.362 1.00 81.06 103 ARG A CA 1
ATOM 822 C C . ARG A 1 103 ? -21.229 -9.808 10.784 1.00 81.06 103 ARG A C 1
ATOM 824 O O . ARG A 1 103 ? -22.303 -9.610 10.237 1.00 81.06 103 ARG A O 1
ATOM 831 N N . LYS A 1 104 ? -20.785 -9.070 11.804 1.00 85.00 104 LYS A N 1
ATOM 832 C CA . LYS A 1 104 ? -21.486 -7.903 12.353 1.00 85.00 104 LYS A CA 1
ATOM 833 C C . LYS A 1 104 ? -20.906 -6.574 11.852 1.00 85.00 104 LYS A C 1
ATOM 835 O O . LYS A 1 104 ? -21.359 -5.538 12.325 1.00 85.00 104 LYS A O 1
ATOM 840 N N . CYS A 1 105 ? -19.895 -6.603 10.975 1.00 85.75 105 CYS A N 1
ATOM 841 C CA . CYS A 1 105 ? -19.167 -5.420 10.498 1.00 85.75 105 CYS A CA 1
ATOM 842 C C . CYS A 1 105 ? -18.727 -4.490 11.643 1.00 85.75 105 CYS A C 1
ATOM 844 O O . CYS A 1 105 ? -18.824 -3.271 11.548 1.00 85.75 105 CYS A O 1
ATOM 846 N N . ASN A 1 106 ? -18.299 -5.072 12.766 1.00 89.00 106 ASN A N 1
ATOM 847 C CA . ASN A 1 106 ? -17.948 -4.342 13.983 1.00 89.00 106 ASN A CA 1
ATOM 848 C C . ASN A 1 106 ? -16.529 -4.665 14.469 1.00 89.00 106 ASN A C 1
ATOM 850 O O . ASN A 1 106 ? -16.225 -4.454 15.643 1.00 89.00 106 ASN A O 1
ATOM 854 N N . GLN A 1 107 ? -15.689 -5.210 13.590 1.00 88.81 107 GLN A N 1
ATOM 855 C CA . GLN A 1 107 ? -14.280 -5.472 13.845 1.00 88.81 107 GLN A CA 1
ATOM 856 C C . GLN A 1 107 ? -13.441 -4.575 12.936 1.00 88.81 107 GLN A C 1
ATOM 858 O O . GLN A 1 107 ? -13.316 -4.841 11.750 1.00 88.81 107 GLN A O 1
ATOM 863 N N . LEU A 1 108 ? -12.902 -3.492 13.484 1.00 91.50 108 LEU A N 1
ATOM 864 C CA . LEU A 1 1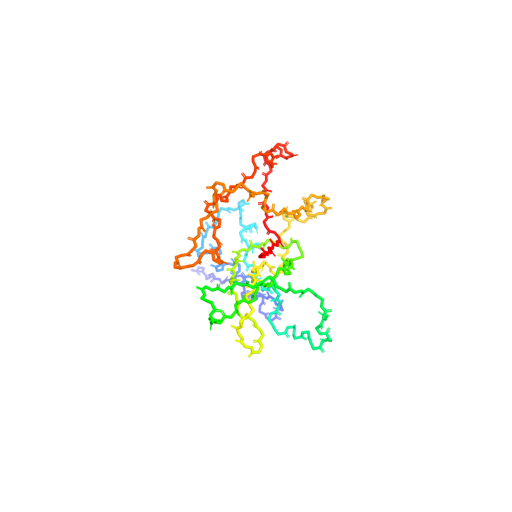08 ? -11.981 -2.605 12.790 1.00 91.50 108 LEU A CA 1
ATOM 865 C C . LEU A 1 108 ? -10.657 -3.329 12.544 1.00 91.50 108 LEU A C 1
ATOM 867 O O . LEU A 1 108 ? -10.036 -3.804 13.489 1.00 91.50 108 LEU A O 1
ATOM 871 N N . ALA A 1 109 ? -10.227 -3.386 11.293 1.00 90.81 109 ALA A N 1
ATOM 872 C CA . ALA A 1 109 ? -8.948 -3.929 10.867 1.00 90.81 109 ALA A CA 1
ATOM 873 C C . ALA A 1 109 ? -8.224 -2.928 9.961 1.00 90.81 109 ALA A C 1
ATOM 875 O O . ALA A 1 109 ? -8.848 -2.065 9.335 1.00 90.81 109 ALA A O 1
ATOM 876 N N . ILE A 1 110 ? -6.903 -3.060 9.879 1.00 92.19 110 ILE A N 1
ATOM 877 C CA . ILE A 1 110 ? -6.067 -2.335 8.922 1.00 92.19 110 ILE A CA 1
ATOM 878 C C . ILE A 1 110 ? -5.696 -3.263 7.771 1.00 92.19 110 ILE A C 1
ATOM 880 O O . ILE A 1 110 ? -5.420 -4.439 7.973 1.00 92.19 110 ILE A O 1
ATOM 884 N N . HIS A 1 111 ? -5.716 -2.742 6.551 1.00 92.88 111 HIS A N 1
ATOM 885 C CA . HIS A 1 111 ? -5.192 -3.425 5.377 1.00 92.88 111 HIS A CA 1
ATOM 886 C C . HIS A 1 111 ? -4.137 -2.525 4.747 1.00 92.88 111 HIS A C 1
ATOM 888 O O . HIS A 1 111 ? -4.320 -1.309 4.651 1.00 92.88 111 HIS A O 1
ATOM 894 N N . VAL A 1 112 ? -3.054 -3.132 4.282 1.00 94.06 112 VAL A N 1
ATOM 895 C CA . VAL A 1 112 ? -1.941 -2.447 3.631 1.00 94.06 112 VAL A CA 1
ATOM 896 C C . VAL A 1 112 ? -1.948 -2.777 2.144 1.00 94.06 112 VAL A C 1
ATOM 898 O O . VAL A 1 112 ? -2.155 -3.926 1.755 1.00 94.06 112 VAL A O 1
ATOM 901 N N . GLN A 1 113 ? -1.755 -1.771 1.303 1.00 94.62 113 GLN A N 1
ATOM 902 C CA . GLN A 1 113 ? -1.548 -1.943 -0.128 1.00 94.62 113 GLN A CA 1
ATOM 903 C C . GLN A 1 113 ? -0.051 -1.952 -0.394 1.00 94.62 113 GLN A C 1
ATOM 905 O O . GLN A 1 113 ? 0.649 -1.045 0.045 1.00 94.62 113 GLN A O 1
ATOM 910 N N . HIS A 1 114 ? 0.442 -2.948 -1.114 1.00 93.25 114 HIS A N 1
ATOM 911 C CA . HIS A 1 114 ? 1.858 -3.102 -1.418 1.00 93.25 114 HIS A CA 1
ATOM 912 C C . HIS A 1 114 ? 2.072 -3.479 -2.884 1.00 93.25 114 HIS A C 1
ATOM 914 O O . HIS A 1 114 ? 1.149 -3.930 -3.567 1.00 93.25 114 HIS A O 1
ATOM 920 N N . LEU A 1 115 ? 3.299 -3.315 -3.374 1.00 91.94 115 LEU A N 1
ATOM 921 C CA . LEU A 1 115 ? 3.681 -3.762 -4.717 1.00 91.94 115 LEU A CA 1
ATOM 922 C C . LEU A 1 115 ? 3.518 -5.286 -4.854 1.00 91.94 115 LEU A C 1
ATOM 924 O O . LEU A 1 115 ? 3.701 -6.023 -3.882 1.00 91.94 115 LEU A O 1
ATOM 928 N N . SER A 1 116 ? 3.185 -5.797 -6.042 1.00 89.56 116 SER A N 1
ATOM 929 C CA . SER A 1 116 ? 3.122 -7.248 -6.283 1.00 89.56 116 SER A CA 1
ATOM 930 C C . SER A 1 116 ? 4.501 -7.910 -6.246 1.00 89.56 116 SER A C 1
ATOM 932 O O . SER A 1 116 ? 4.618 -9.066 -5.828 1.00 89.56 116 SER A O 1
ATOM 934 N N . SER A 1 117 ? 5.540 -7.175 -6.638 1.00 88.25 117 SER A N 1
ATOM 935 C CA . SER A 1 117 ? 6.946 -7.589 -6.660 1.00 88.25 117 SER A CA 1
ATOM 936 C C . SER A 1 117 ? 7.821 -6.555 -5.954 1.00 88.25 117 SER A C 1
ATOM 938 O O . SER A 1 117 ? 7.463 -5.382 -5.881 1.00 88.25 117 SER A O 1
ATOM 940 N N . VAL A 1 118 ? 8.958 -6.997 -5.421 1.00 87.62 118 VAL A N 1
ATOM 941 C CA . VAL A 1 118 ? 9.960 -6.109 -4.818 1.00 87.62 118 VAL A CA 1
ATOM 942 C C . VAL A 1 118 ? 10.787 -5.477 -5.948 1.00 87.62 118 VAL A C 1
ATOM 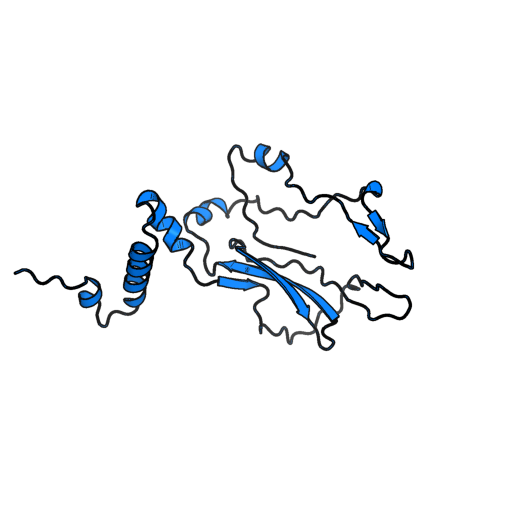944 O O . VAL A 1 118 ? 11.226 -6.227 -6.823 1.00 87.62 118 VAL A O 1
ATOM 947 N N . PRO A 1 119 ? 10.991 -4.147 -5.970 1.00 87.38 119 PRO A N 1
ATOM 948 C CA . PRO A 1 119 ? 11.890 -3.512 -6.933 1.00 87.38 119 PRO A CA 1
ATOM 949 C C . PRO A 1 119 ? 13.330 -4.003 -6.740 1.00 87.38 119 PRO A C 1
ATOM 951 O O . PRO A 1 119 ? 13.760 -4.271 -5.617 1.00 87.38 119 PRO A O 1
ATOM 954 N N . SER A 1 120 ? 14.085 -4.114 -7.828 1.00 84.75 120 SER A N 1
ATOM 955 C CA . SER A 1 120 ? 15.429 -4.697 -7.840 1.00 84.75 120 SER A CA 1
ATOM 956 C C . SER A 1 120 ? 16.399 -3.933 -6.940 1.00 84.75 120 SER A C 1
ATOM 958 O O . SER A 1 120 ? 17.168 -4.552 -6.209 1.00 84.75 120 SER A O 1
ATOM 960 N N . MET A 1 121 ? 16.269 -2.603 -6.883 1.00 79.06 121 MET A N 1
ATOM 961 C CA . MET A 1 121 ? 17.085 -1.736 -6.022 1.00 79.06 121 MET A CA 1
ATOM 962 C C . MET A 1 121 ? 16.980 -2.085 -4.532 1.00 79.06 121 MET A C 1
ATOM 964 O O . MET A 1 121 ? 17.874 -1.775 -3.749 1.00 79.06 121 MET A O 1
ATOM 968 N N . LEU A 1 122 ? 15.862 -2.692 -4.126 1.00 77.69 122 LEU A N 1
ATOM 969 C CA . LEU A 1 122 ? 15.614 -3.083 -2.745 1.00 77.69 122 LEU A CA 1
ATOM 970 C C . LEU A 1 122 ? 16.120 -4.505 -2.459 1.00 77.69 122 LEU A C 1
ATOM 972 O O . LEU A 1 122 ? 16.387 -4.822 -1.302 1.00 77.69 122 LEU A O 1
ATOM 976 N N . GLY A 1 123 ? 16.272 -5.350 -3.484 1.00 69.75 123 GLY A N 1
ATOM 977 C CA . GLY A 1 123 ? 16.534 -6.787 -3.345 1.00 69.75 123 GLY A CA 1
ATOM 978 C C . GLY A 1 123 ? 17.735 -7.116 -2.455 1.00 69.75 123 GLY A C 1
ATOM 979 O O . GLY A 1 123 ? 17.600 -7.894 -1.511 1.00 69.75 123 GLY A O 1
ATOM 980 N N . ASP A 1 124 ? 18.870 -6.455 -2.682 1.00 64.81 124 ASP A N 1
ATOM 981 C CA . ASP A 1 124 ? 20.103 -6.699 -1.918 1.00 64.81 124 ASP A CA 1
ATOM 982 C C . ASP A 1 124 ? 20.071 -6.074 -0.510 1.00 64.81 124 ASP A C 1
ATOM 984 O O . ASP A 1 124 ? 20.743 -6.544 0.407 1.00 64.81 124 ASP A O 1
ATOM 988 N N . SER A 1 125 ? 19.247 -5.039 -0.309 1.00 63.91 125 SER A N 1
ATOM 989 C CA . SER A 1 125 ? 19.132 -4.309 0.964 1.00 63.91 125 SER A CA 1
ATOM 990 C C . SER A 1 125 ? 18.117 -4.931 1.932 1.00 63.91 125 SER A C 1
ATOM 992 O O . SER A 1 125 ? 18.212 -4.742 3.145 1.00 63.91 125 SER A O 1
ATOM 994 N N . MET A 1 126 ? 17.141 -5.692 1.422 1.00 59.53 126 MET A N 1
ATOM 995 C CA . MET A 1 126 ? 16.058 -6.282 2.224 1.00 59.53 126 MET A CA 1
ATOM 996 C C . MET A 1 126 ? 16.392 -7.639 2.851 1.00 59.53 126 MET A C 1
ATOM 998 O O . MET A 1 126 ? 15.676 -8.090 3.745 1.00 59.53 126 MET A O 1
ATOM 1002 N N . ALA A 1 127 ? 17.513 -8.249 2.458 1.00 53.28 127 ALA A N 1
ATOM 1003 C CA . ALA A 1 127 ? 18.075 -9.423 3.128 1.00 53.28 127 ALA A CA 1
ATOM 1004 C C . ALA A 1 127 ? 18.616 -9.109 4.542 1.00 53.28 127 ALA A C 1
ATOM 1006 O O . ALA A 1 127 ? 18.992 -10.016 5.285 1.00 53.28 127 ALA A O 1
ATOM 1007 N N . SER A 1 128 ? 18.663 -7.828 4.922 1.00 52.84 128 SER A N 1
ATOM 1008 C CA . SER A 1 128 ? 19.234 -7.370 6.182 1.00 52.84 128 SER A CA 1
ATOM 1009 C C . SER A 1 128 ? 18.310 -7.623 7.378 1.00 52.84 128 SER A C 1
ATOM 1011 O O . SER A 1 128 ? 17.102 -7.383 7.335 1.00 52.84 128 SER A O 1
ATOM 1013 N N . SER A 1 129 ? 18.916 -8.012 8.498 1.00 55.31 129 SER A N 1
ATOM 1014 C CA . SER A 1 129 ? 18.357 -8.158 9.849 1.00 55.31 129 SER A CA 1
ATOM 1015 C C . SER A 1 129 ? 17.809 -6.853 10.469 1.00 55.31 129 SER A C 1
ATOM 1017 O O . SER A 1 129 ? 17.795 -6.708 11.687 1.00 55.31 129 SER A O 1
ATOM 1019 N N . MET A 1 130 ? 17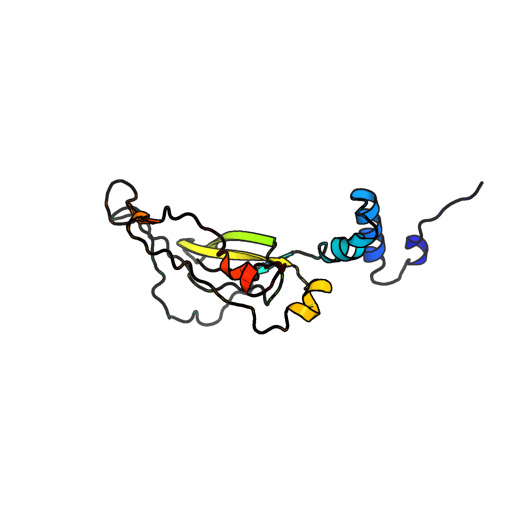.409 -5.877 9.649 1.00 59.50 130 MET A N 1
ATOM 1020 C CA . MET A 1 130 ? 17.039 -4.509 10.033 1.00 59.50 130 MET A CA 1
ATOM 1021 C C . MET A 1 130 ? 15.529 -4.228 9.973 1.00 59.50 130 MET A C 1
ATOM 1023 O O . MET A 1 130 ? 15.109 -3.104 10.246 1.00 59.50 130 MET A O 1
ATOM 1027 N N . SER A 1 131 ? 14.689 -5.211 9.626 1.00 66.31 131 SER A N 1
ATOM 1028 C CA . SER A 1 131 ? 13.235 -5.048 9.730 1.00 66.31 131 SER A CA 1
ATOM 1029 C C . SER A 1 131 ? 12.809 -5.087 11.199 1.00 66.31 131 SER A C 1
ATOM 1031 O O . SER A 1 131 ? 12.746 -6.159 11.801 1.00 66.31 131 SER A O 1
ATOM 1033 N N . GLU A 1 132 ? 12.506 -3.926 11.773 1.00 73.69 132 GLU A N 1
ATOM 1034 C CA . GLU A 1 132 ? 12.037 -3.803 13.154 1.00 73.69 132 GLU A CA 1
ATOM 1035 C C . GLU A 1 132 ? 10.557 -3.417 13.196 1.00 73.69 132 GLU A C 1
ATOM 1037 O O . GLU A 1 132 ? 10.144 -2.412 12.617 1.00 73.69 132 GLU A O 1
ATOM 1042 N N . TRP A 1 133 ? 9.761 -4.200 13.926 1.00 75.62 133 TRP A N 1
ATOM 1043 C CA . TRP A 1 133 ? 8.433 -3.770 14.353 1.00 75.62 133 TRP A CA 1
ATOM 1044 C C . TRP A 1 133 ? 8.590 -2.787 15.506 1.00 75.62 133 TRP A C 1
ATOM 1046 O O . TRP A 1 133 ? 9.266 -3.083 16.491 1.00 75.62 133 TRP A O 1
ATOM 1056 N N . ARG A 1 134 ? 7.976 -1.615 15.376 1.00 70.81 134 ARG A N 1
ATOM 1057 C CA . ARG A 1 134 ? 8.015 -0.559 16.386 1.00 70.81 134 ARG A CA 1
ATOM 1058 C C . ARG A 1 134 ? 6.595 -0.185 16.755 1.00 70.81 134 ARG A C 1
ATOM 1060 O O . ARG A 1 134 ? 5.832 0.265 15.906 1.00 70.81 134 ARG A O 1
ATOM 1067 N N . GLU A 1 135 ? 6.266 -0.405 18.017 1.00 67.44 135 GLU A N 1
ATOM 1068 C CA . GLU A 1 135 ? 5.047 0.107 18.627 1.00 67.44 135 GLU A CA 1
ATOM 1069 C C . GLU A 1 135 ? 5.259 1.579 19.009 1.00 67.44 135 GLU A C 1
ATOM 1071 O O . GLU A 1 135 ? 6.392 2.021 19.221 1.00 67.44 135 GLU A O 1
ATOM 1076 N N . SER A 1 136 ? 4.181 2.360 19.043 1.00 64.38 136 SER A N 1
ATOM 1077 C CA . SER A 1 136 ? 4.237 3.735 19.535 1.00 64.38 136 SER A CA 1
ATOM 1078 C C . SER A 1 136 ? 4.480 3.709 21.045 1.00 64.38 136 SER A C 1
ATOM 1080 O O . SER A 1 136 ? 3.592 3.318 21.794 1.00 64.38 136 SER A O 1
ATOM 1082 N N . GLU A 1 137 ? 5.666 4.126 21.494 1.00 59.06 137 GLU A N 1
ATOM 1083 C CA . GLU A 1 137 ? 6.034 4.136 22.922 1.00 59.06 137 GLU A CA 1
ATOM 1084 C C . GLU A 1 137 ? 5.427 5.321 23.705 1.00 59.06 137 GLU A C 1
ATOM 1086 O O . GLU A 1 137 ? 5.534 5.370 24.931 1.00 59.06 137 GLU A O 1
ATOM 1091 N N . ASP A 1 138 ? 4.759 6.265 23.030 1.00 59.00 138 ASP A N 1
ATOM 1092 C CA . ASP A 1 138 ? 4.183 7.457 23.663 1.00 59.00 138 ASP A CA 1
ATOM 1093 C C . ASP A 1 138 ? 2.949 7.116 24.512 1.00 59.00 138 ASP A C 1
ATOM 1095 O O . ASP A 1 138 ? 1.807 7.135 24.052 1.00 59.00 138 ASP A O 1
ATOM 1099 N N . THR A 1 139 ? 3.210 6.825 25.787 1.00 61.00 139 THR A N 1
ATOM 1100 C CA . THR A 1 139 ? 2.210 6.626 26.849 1.00 61.00 139 THR A CA 1
ATOM 1101 C C . THR A 1 139 ? 2.238 7.789 27.847 1.00 61.00 139 THR A C 1
ATOM 1103 O O . THR A 1 139 ? 1.945 7.609 29.028 1.00 61.00 139 THR A O 1
ATOM 1106 N N . ASP A 1 140 ? 2.649 8.987 27.417 1.00 69.44 140 ASP A N 1
ATOM 1107 C CA . ASP A 1 140 ? 2.606 10.159 28.291 1.00 69.44 140 ASP A CA 1
ATOM 1108 C C . ASP A 1 140 ? 1.132 10.533 28.549 1.00 69.44 140 ASP A C 1
ATOM 1110 O O . ASP A 1 140 ? 0.412 10.898 27.609 1.00 69.44 140 ASP A O 1
ATOM 1114 N N . PRO A 1 141 ? 0.652 10.441 29.806 1.00 70.62 141 PRO A N 1
ATOM 1115 C CA . PRO A 1 141 ? -0.734 10.737 30.146 1.00 70.62 141 PRO A CA 1
ATOM 1116 C C . PRO A 1 141 ? -1.138 12.181 29.818 1.00 70.62 141 PRO A C 1
ATOM 1118 O O . PRO A 1 141 ? -2.332 12.449 29.703 1.00 70.62 141 PRO A O 1
ATOM 1121 N N . GLY A 1 142 ? -0.180 13.099 29.626 1.00 79.44 142 GLY A N 1
ATOM 1122 C CA . GLY A 1 142 ? -0.441 14.481 29.219 1.00 79.44 142 GLY A CA 1
ATOM 1123 C C . GLY A 1 142 ? -1.094 14.630 27.840 1.00 79.44 142 GLY A C 1
ATOM 1124 O O . GLY A 1 142 ? -1.729 15.649 27.586 1.00 79.44 142 GLY A O 1
ATOM 1125 N N . TYR A 1 143 ? -0.995 13.613 26.979 1.00 79.44 143 TYR A N 1
ATOM 1126 C CA . TYR A 1 143 ? -1.624 13.594 25.653 1.00 79.44 143 TYR A CA 1
ATOM 1127 C C . TYR A 1 143 ? -2.908 12.759 25.604 1.00 79.44 143 TYR A C 1
ATOM 1129 O O . TYR A 1 143 ? -3.452 12.526 24.530 1.00 79.44 143 TYR A O 1
ATOM 1137 N N . ILE A 1 144 ? -3.399 12.264 26.739 1.00 80.31 144 ILE A N 1
ATOM 1138 C CA . ILE A 1 144 ? -4.591 11.417 26.783 1.00 80.31 144 ILE A CA 1
ATOM 1139 C C . ILE A 1 144 ? -5.804 12.284 27.129 1.00 80.31 144 ILE A C 1
ATOM 1141 O O . ILE A 1 144 ? -5.997 12.696 28.270 1.00 80.31 144 ILE A O 1
ATOM 1145 N N . GLU A 1 145 ? -6.664 12.524 26.144 1.00 81.31 145 GLU A N 1
ATOM 1146 C CA . GLU A 1 145 ? -7.865 13.347 26.287 1.00 81.31 145 GLU A CA 1
ATOM 1147 C C . GLU A 1 145 ? -9.127 12.481 26.334 1.00 81.31 145 GLU A C 1
ATOM 1149 O O . GLU A 1 145 ? -9.275 11.522 25.579 1.00 81.31 145 GLU A O 1
ATOM 1154 N N . ALA A 1 146 ? -10.077 12.801 27.215 1.00 78.62 146 ALA A N 1
ATOM 1155 C CA . ALA A 1 146 ? -11.354 12.090 27.270 1.00 78.62 146 ALA A CA 1
ATOM 1156 C C . ALA A 1 146 ? -12.278 12.511 26.114 1.00 78.62 146 ALA A C 1
ATOM 1158 O O . ALA A 1 146 ? -12.456 13.696 25.837 1.00 78.62 146 ALA A O 1
ATOM 1159 N N . ILE A 1 147 ? -12.937 11.541 25.481 1.00 72.75 147 ILE A N 1
ATOM 1160 C CA . ILE A 1 147 ? -13.965 11.801 24.465 1.00 72.75 147 ILE A CA 1
ATOM 1161 C C . ILE A 1 147 ? -15.291 12.127 25.186 1.00 72.75 147 ILE A C 1
ATOM 1163 O O . ILE A 1 147 ? -15.626 11.500 26.189 1.00 72.75 147 ILE A O 1
ATOM 1167 N N . GLN A 1 148 ? -16.032 13.137 24.711 1.00 67.06 148 GLN A N 1
ATOM 1168 C CA . GLN A 1 148 ? -17.151 13.777 25.427 1.00 67.06 148 GLN A CA 1
ATOM 1169 C C . GLN A 1 148 ? -18.241 12.850 26.027 1.00 67.06 148 GLN A C 1
ATOM 1171 O O . GLN A 1 148 ? -18.623 11.817 25.481 1.00 67.06 148 GLN A O 1
ATOM 1176 N N . TRP A 1 149 ? -18.826 13.376 27.113 1.00 51.66 149 TRP A N 1
ATOM 1177 C CA . TRP A 1 149 ? -19.984 12.970 27.932 1.00 51.66 149 TRP A CA 1
ATOM 1178 C C . TRP A 1 149 ? -19.814 11.851 28.957 1.00 51.66 149 TRP A C 1
ATOM 1180 O O . TRP A 1 149 ? -20.540 11.862 29.939 1.00 51.66 149 TRP A O 1
ATOM 1190 N N . ASN A 1 150 ? -18.853 10.945 28.839 1.00 55.12 150 ASN A N 1
ATOM 1191 C CA . ASN A 1 150 ? -18.498 10.077 29.962 1.00 55.12 150 ASN A CA 1
ATOM 1192 C C . ASN A 1 150 ? -17.073 9.570 29.753 1.00 55.12 150 ASN A C 1
ATOM 1194 O O . ASN A 1 150 ? -16.800 8.996 28.703 1.00 55.12 150 ASN A O 1
ATOM 1198 N N . SER A 1 151 ? -16.196 9.732 30.745 1.00 58.34 151 SER A N 1
ATOM 1199 C CA . SER A 1 151 ? -14.755 9.414 30.738 1.00 58.34 151 SER A CA 1
ATOM 1200 C C . SER A 1 151 ? -14.386 7.928 30.520 1.00 58.34 151 SER A C 1
ATOM 1202 O O . SER A 1 151 ? -13.364 7.464 31.011 1.00 58.34 151 SER A O 1
ATOM 1204 N N . TYR A 1 152 ? -15.215 7.150 29.822 1.00 60.03 152 TYR A N 1
ATOM 1205 C CA . TYR A 1 152 ? -15.016 5.731 29.520 1.00 60.03 152 TYR A CA 1
ATOM 1206 C C . TYR A 1 152 ? -14.108 5.481 28.310 1.00 60.03 152 TYR A C 1
ATOM 1208 O O . TYR A 1 152 ? -13.709 4.342 28.078 1.00 60.03 152 TYR A O 1
ATOM 1216 N N . SER A 1 153 ? -13.797 6.514 27.527 1.00 67.19 153 SER A N 1
ATOM 1217 C CA . SER A 1 153 ? -12.895 6.419 26.380 1.00 67.19 153 SER A CA 1
ATOM 1218 C C . SER A 1 153 ? -11.998 7.641 26.307 1.00 67.19 153 SER A C 1
ATOM 1220 O O . SER A 1 153 ? -12.487 8.771 26.366 1.00 67.19 153 SER A O 1
ATOM 1222 N N . CYS A 1 154 ? -10.707 7.400 26.128 1.00 74.75 154 CYS A N 1
ATOM 1223 C CA . CYS A 1 154 ? -9.723 8.428 25.860 1.00 74.75 154 CYS A CA 1
ATOM 1224 C C . CYS A 1 154 ? -9.147 8.290 24.447 1.00 74.75 154 CYS A C 1
ATOM 1226 O O . CYS A 1 154 ? -9.172 7.212 23.851 1.00 74.75 154 CYS A O 1
ATOM 1228 N N . ILE A 1 155 ? -8.664 9.402 23.909 1.00 77.31 155 ILE A N 1
ATOM 1229 C CA . ILE A 1 155 ? -7.909 9.489 22.667 1.00 77.31 155 ILE A CA 1
ATOM 1230 C C . ILE A 1 155 ? -6.512 10.006 22.998 1.00 77.31 155 ILE A C 1
ATOM 1232 O O . ILE A 1 155 ? -6.368 10.873 23.855 1.00 77.31 155 ILE A O 1
ATOM 1236 N N . SER A 1 156 ? -5.491 9.467 22.334 1.00 80.69 156 SER A N 1
ATOM 1237 C CA . SER A 1 156 ? -4.164 10.075 22.377 1.00 80.69 156 SER A CA 1
ATOM 1238 C C . SER A 1 156 ? -4.089 11.198 21.347 1.00 80.69 156 SER A C 1
ATOM 1240 O O . SER A 1 156 ? -4.374 10.975 20.169 1.00 80.69 156 SER A O 1
ATOM 1242 N N . THR A 1 157 ? -3.692 12.388 21.782 1.00 83.31 157 THR A N 1
ATOM 1243 C CA . THR A 1 157 ? -3.359 13.541 20.939 1.00 83.31 157 THR A CA 1
ATOM 1244 C C . THR A 1 157 ? -1.851 13.674 20.721 1.00 83.31 157 THR A C 1
ATOM 1246 O O . THR A 1 157 ? -1.389 14.680 20.177 1.00 83.31 157 THR A O 1
ATOM 1249 N N . SER A 1 158 ? -1.070 12.650 21.097 1.00 81.06 158 SER A N 1
ATOM 1250 C CA . SER A 1 158 ? 0.369 12.628 20.852 1.00 81.06 158 SER A CA 1
ATOM 1251 C C . SER A 1 158 ? 0.656 12.709 19.352 1.00 81.06 158 SER A C 1
ATOM 1253 O O . SER A 1 158 ? 0.011 12.070 18.515 1.00 81.06 158 SER A O 1
ATOM 1255 N N . VAL A 1 159 ? 1.625 13.550 18.986 1.00 77.19 159 VAL A N 1
ATOM 1256 C CA . VAL A 1 159 ? 2.014 13.709 17.585 1.00 77.19 159 VAL A CA 1
ATOM 1257 C C . VAL A 1 159 ? 2.851 12.506 17.183 1.00 77.19 159 VAL A C 1
ATOM 1259 O O . VAL A 1 159 ? 3.953 12.320 17.693 1.00 77.19 159 VAL A O 1
ATOM 1262 N N . VAL A 1 160 ? 2.376 11.743 16.202 1.00 74.31 160 VAL A N 1
ATOM 1263 C CA . VAL A 1 160 ? 3.160 10.661 15.601 1.00 74.31 160 VAL A CA 1
ATOM 1264 C C . VAL A 1 160 ? 4.339 11.273 14.841 1.00 74.31 160 VAL A C 1
ATOM 1266 O O . VAL A 1 160 ? 4.166 11.887 13.786 1.00 74.31 160 VAL A O 1
ATOM 1269 N N . LYS A 1 161 ? 5.547 11.134 15.390 1.00 72.62 161 LYS A N 1
ATOM 1270 C CA . LYS A 1 161 ? 6.793 11.605 14.774 1.00 72.62 161 LYS A CA 1
ATOM 1271 C C . LYS A 1 161 ? 7.688 10.428 14.421 1.00 72.62 161 LYS A C 1
ATOM 1273 O O . LYS A 1 161 ? 7.713 9.411 15.110 1.00 72.62 161 LYS A O 1
ATOM 1278 N N . TYR A 1 162 ? 8.458 10.590 13.351 1.00 72.50 162 TYR A N 1
ATOM 1279 C CA . TYR A 1 162 ? 9.561 9.681 13.072 1.00 72.50 162 TYR A CA 1
ATOM 1280 C C . TYR A 1 162 ? 10.619 9.817 14.180 1.00 72.50 162 TYR A C 1
ATOM 1282 O O . TYR A 1 162 ? 10.840 10.915 14.696 1.00 72.50 162 TYR A O 1
ATOM 1290 N N . ASN A 1 163 ? 11.278 8.721 14.554 1.00 74.38 163 ASN A N 1
ATOM 1291 C CA . ASN A 1 163 ? 12.333 8.773 15.564 1.00 74.38 163 ASN A CA 1
ATOM 1292 C C . ASN A 1 163 ? 13.672 9.153 14.889 1.00 74.38 163 ASN A C 1
ATOM 1294 O O . ASN A 1 163 ? 14.137 8.419 14.016 1.00 74.38 163 ASN A O 1
ATOM 1298 N N . PRO A 1 164 ? 14.321 10.268 15.273 1.00 73.56 164 PRO A N 1
ATOM 1299 C CA . PRO A 1 164 ? 15.555 10.733 14.638 1.00 73.56 164 PRO A CA 1
ATOM 1300 C C . PRO A 1 164 ? 16.763 9.814 14.882 1.00 73.56 164 PRO A C 1
ATOM 1302 O O . PRO A 1 164 ? 17.746 9.888 14.152 1.00 73.56 164 PRO A O 1
ATOM 1305 N N . GLU A 1 165 ? 16.705 8.891 15.848 1.00 73.94 165 GLU A N 1
ATOM 1306 C CA . GLU A 1 165 ? 17.736 7.857 16.006 1.00 73.94 165 GLU A CA 1
ATOM 1307 C 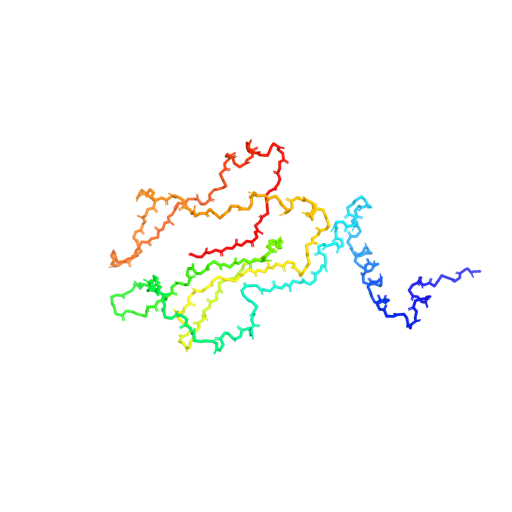C . GLU A 1 165 ? 17.777 6.890 14.808 1.00 73.94 165 GLU A C 1
ATOM 1309 O O . GLU A 1 165 ? 18.793 6.229 14.587 1.00 73.94 165 GLU A O 1
ATOM 1314 N N . TRP A 1 166 ? 16.712 6.820 13.995 1.00 71.56 166 TRP A N 1
ATOM 1315 C CA . TRP A 1 166 ? 16.688 6.015 12.768 1.00 71.56 166 TRP A CA 1
ATOM 1316 C C . TRP A 1 166 ? 17.805 6.420 11.807 1.00 71.56 166 TRP A C 1
ATOM 1318 O O . TRP A 1 166 ? 18.560 5.564 11.347 1.00 71.56 166 TRP A O 1
ATOM 1328 N N . SER A 1 167 ? 17.994 7.721 11.581 1.00 67.81 167 SER A N 1
ATOM 1329 C CA . SER A 1 167 ? 19.034 8.221 10.676 1.00 67.81 167 SER A CA 1
ATOM 1330 C C . SER A 1 167 ? 20.454 8.045 11.218 1.00 67.81 167 SER A C 1
ATOM 1332 O O . SER A 1 167 ? 21.409 8.171 10.459 1.00 67.81 167 SER A O 1
ATOM 1334 N N . LYS A 1 168 ? 20.619 7.755 12.517 1.00 71.69 168 LYS A N 1
ATOM 1335 C CA . LYS A 1 168 ? 21.935 7.487 13.120 1.00 71.69 168 LYS A CA 1
ATOM 1336 C C . LYS A 1 168 ? 22.402 6.048 12.916 1.00 71.69 168 LYS A C 1
ATOM 1338 O O . LYS A 1 168 ? 23.603 5.804 12.898 1.00 71.69 168 LYS A O 1
ATOM 1343 N N . ARG A 1 169 ? 21.474 5.092 12.772 1.00 70.06 169 ARG A N 1
ATOM 1344 C CA . ARG A 1 169 ? 21.815 3.680 12.514 1.00 70.06 169 ARG A CA 1
ATOM 1345 C C . ARG A 1 169 ? 22.296 3.450 11.087 1.00 70.06 169 ARG A C 1
ATOM 1347 O O . ARG A 1 169 ? 23.146 2.596 10.865 1.00 70.06 169 ARG A O 1
ATOM 1354 N N . VAL A 1 170 ? 21.749 4.208 10.139 1.00 68.88 170 VAL A N 1
ATOM 1355 C CA . VAL A 1 170 ? 22.151 4.181 8.732 1.00 68.88 170 VAL A CA 1
ATOM 1356 C C . VAL A 1 170 ? 22.293 5.624 8.259 1.00 68.88 170 VAL A C 1
ATOM 1358 O O . VAL A 1 170 ? 21.299 6.284 7.952 1.00 68.88 170 VAL A O 1
ATOM 1361 N N . SER A 1 171 ? 23.529 6.125 8.218 1.00 69.31 171 SER A N 1
ATOM 1362 C CA . SER A 1 171 ? 23.825 7.474 7.726 1.00 69.31 171 SER A CA 1
ATOM 1363 C C . SER A 1 171 ? 23.364 7.621 6.276 1.00 69.31 171 SER A C 1
ATOM 1365 O O . SER A 1 171 ? 23.869 6.933 5.394 1.00 69.31 171 SER A O 1
ATOM 1367 N N . GLY A 1 172 ? 22.400 8.513 6.034 1.00 69.94 172 GLY A N 1
ATOM 1368 C CA . GLY A 1 172 ? 21.843 8.759 4.698 1.00 69.94 172 GLY A CA 1
ATOM 1369 C C . GLY A 1 172 ? 20.917 7.656 4.168 1.00 69.94 172 GLY A C 1
ATOM 1370 O O . GLY A 1 172 ? 20.588 7.667 2.986 1.00 69.94 172 GLY A O 1
ATOM 1371 N N . GLY A 1 173 ? 20.499 6.708 5.014 1.00 74.38 173 GLY A N 1
ATOM 1372 C CA . GLY A 1 173 ? 19.564 5.652 4.628 1.00 74.38 173 GLY A CA 1
ATOM 1373 C C . GLY A 1 173 ? 18.118 6.139 4.510 1.00 74.38 173 GLY A C 1
ATOM 1374 O O . GLY A 1 173 ? 17.698 7.070 5.198 1.00 74.38 173 GLY A O 1
ATOM 1375 N N . VAL A 1 174 ? 17.338 5.464 3.664 1.00 77.88 174 VAL A N 1
ATOM 1376 C CA . VAL A 1 174 ? 15.886 5.654 3.542 1.00 77.88 174 VAL A CA 1
ATOM 1377 C C . VAL A 1 174 ? 15.177 4.443 4.141 1.00 77.88 174 VAL A C 1
ATOM 1379 O O . VAL A 1 174 ? 15.604 3.305 3.953 1.00 77.88 174 VAL A O 1
ATOM 1382 N N . PHE A 1 175 ? 14.081 4.688 4.855 1.00 80.25 175 PHE A N 1
ATOM 1383 C CA . PHE A 1 175 ? 13.249 3.643 5.441 1.00 80.25 175 PHE A CA 1
ATOM 1384 C C . PHE A 1 175 ? 11.971 3.477 4.632 1.00 80.25 175 PHE A C 1
ATOM 1386 O O . PHE A 1 175 ? 11.363 4.454 4.196 1.00 80.25 175 PHE A O 1
ATOM 1393 N N . ILE A 1 176 ? 11.546 2.230 4.472 1.00 84.94 176 ILE A N 1
ATOM 1394 C CA . ILE A 1 176 ? 10.287 1.884 3.820 1.00 84.94 176 ILE A CA 1
ATOM 1395 C C . ILE A 1 176 ? 9.383 1.166 4.811 1.00 84.94 176 ILE A C 1
ATOM 1397 O O . ILE A 1 176 ? 9.833 0.372 5.640 1.00 84.94 176 ILE A O 1
ATOM 1401 N N . VAL A 1 177 ? 8.086 1.422 4.706 1.00 88.31 177 VAL A N 1
ATOM 1402 C CA . VAL A 1 177 ? 7.087 0.712 5.499 1.00 88.31 177 VAL A CA 1
ATOM 1403 C C . VAL A 1 177 ? 6.766 -0.603 4.797 1.00 88.31 177 VAL A C 1
ATOM 1405 O O . VAL A 1 177 ? 6.468 -0.621 3.605 1.00 88.31 177 VAL A O 1
ATOM 1408 N N . THR A 1 178 ? 6.826 -1.709 5.536 1.00 89.56 178 THR A N 1
ATOM 1409 C CA . THR A 1 178 ? 6.536 -3.064 5.024 1.00 89.56 178 THR A CA 1
ATOM 1410 C C . THR A 1 178 ? 5.398 -3.748 5.783 1.00 89.56 178 THR A C 1
ATOM 1412 O O . THR A 1 178 ? 5.011 -4.874 5.466 1.00 89.56 178 THR A O 1
ATOM 1415 N N . GLY A 1 179 ? 4.810 -3.076 6.765 1.00 90.19 179 GLY A N 1
ATOM 1416 C CA . GLY A 1 179 ? 3.695 -3.603 7.530 1.00 90.19 179 GLY A CA 1
ATOM 1417 C C . GLY A 1 179 ? 3.075 -2.552 8.433 1.00 90.19 179 GLY A C 1
ATOM 1418 O O . GLY A 1 179 ? 3.627 -1.468 8.609 1.00 90.19 179 GLY A O 1
ATOM 1419 N N . ALA A 1 180 ? 1.906 -2.876 8.972 1.00 90.75 180 ALA A N 1
ATOM 1420 C CA . ALA A 1 180 ? 1.174 -2.020 9.892 1.00 90.75 180 ALA A CA 1
ATOM 1421 C C . ALA A 1 180 ? 0.339 -2.856 10.870 1.00 90.75 180 ALA A C 1
ATOM 1423 O O . ALA A 1 180 ? 0.024 -4.022 10.616 1.00 90.75 180 ALA A O 1
ATOM 1424 N N . GLN A 1 181 ? -0.023 -2.238 11.987 1.00 88.62 181 GLN A N 1
ATOM 1425 C CA . GLN A 1 181 ? -0.847 -2.803 13.050 1.00 88.62 181 GLN A CA 1
ATOM 1426 C C . GLN A 1 181 ? -1.680 -1.663 13.655 1.00 88.62 181 GLN A C 1
ATOM 1428 O O . GLN A 1 181 ? -1.249 -0.510 13.605 1.00 88.62 181 GLN A O 1
ATOM 1433 N N . LEU A 1 182 ? -2.876 -1.985 14.155 1.00 85.94 182 LEU A N 1
ATOM 1434 C CA . LEU A 1 182 ? -3.704 -1.076 14.957 1.00 85.94 182 LEU A CA 1
ATOM 1435 C C . LEU A 1 182 ? -3.409 -1.231 16.444 1.00 85.94 182 LEU A C 1
ATOM 1437 O O . LEU A 1 182 ? -3.166 -2.393 16.851 1.00 85.94 182 LEU A O 1
#

Secondary structure (DSSP, 8-state):
-PPP--GGGGGTT-TTHHHHHHHHHHHHHH---TTTHHHHHHTTSPEEEESPTT----S---------EE-SSTTSPPEEE----EE-TTPPEEEEEEEEETTTT-EEEEEEEEESS--HHHHHHHTSTT----------GGGEEEPTTSTT-EEE-------TTHHHHSTT------EE--

Foldseek 3Di:
DDDDDDPLVVCPPPPPSVVVVVLVVVCVVPVDDPVCSLVVSLVVADKAKPVGPPPPCPDPPPPDDPFDWDDPDPPGDIAGEFQDKTFQPQFFFPDKDWFQDDPVSRYIWIMTMGGPDHRPVCVVVSVDPPDDDDDDPPPPCVQWAADPDDNPDTDGPDDDDDDPVVCVVPPVDDDGDGIDGD

InterPro domains:
  IPR044663 MACPF domain-containing protein CAD1/NSL1-like [PTHR33199] (2-182)

Sequence (182 aa):
MFKFVPITSLLTGIPGSGYLSHAINLYLRYKPDLDDLQHFLEFQVPLQWAPVFNVLVLGPQKRKGSYPSLQFRFLGPKLRVNTSQVSSAQKPVVGLRLYLEGRKCNQLAIHVQHLSSVPSMLGDSMASSMSEWRESEDTDPGYIEAIQWNSYSCISTSVVKYNPEWSKRVSGGVFIVTGAQL

pLDDT: mean 79.71, std 13.07, range [42.66, 94.75]

Radius of gyration: 23.3 Å; chains: 1; bounding box: 49×37×79 Å